Protein AF-A0A8J4YHN2-F1 (afdb_monomer_lite)

pLDDT: mean 81.87, std 12.18, range [54.19, 96.88]

Secondary structure (DSSP, 8-state):
--TTHHHH-GGGS---------HHHHHHHHHHHHHTT-TT--HHHHHHHHHHT-SPPPHHHHHHHHHHHHHHHHHHHSS---------HHHHHHHHHHHHHHHHHHHHHS---

Organism: Chionoecetes opilio (NCBI:txid41210)

Sequence (113 aa):
MNAVWKKLWPECVHNFKGFPEPTPVVREIVNLAHTAGMDEVGEEDIVELLASHDEELSNEDLMAIEQVRALEEETAEEDDPEPQLHLTRKILADVISKFESGIHDIVNNDPKP

Foldseek 3Di:
DCPVVCVVPVPPDDPPPDDPDCVVVLVVVQVVCVVVVNPVDDSVNVVVVVVVPPDDDDPVNVVVVVVVVVVVVVVVVVPDDP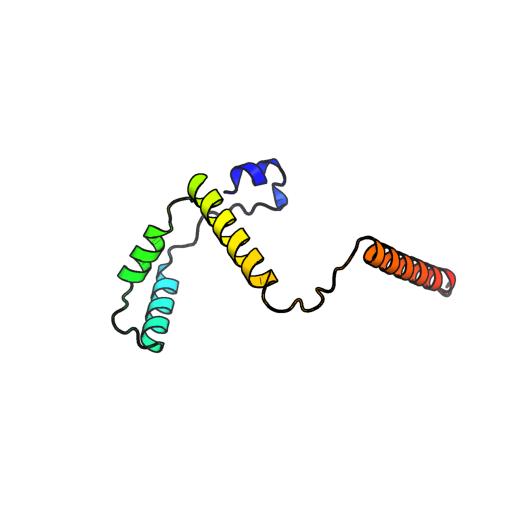PDPDPDPVVVVVVVVVVVVVVVVCVVPPDDD

Radius of gyration: 25.52 Å; chains: 1; bounding box: 48×46×62 Å

Structure (mmCIF, N/CA/C/O backbone):
data_AF-A0A8J4YHN2-F1
#
_entry.id   AF-A0A8J4YHN2-F1
#
loop_
_atom_site.group_PDB
_atom_site.id
_atom_site.type_symbol
_atom_site.label_atom_id
_atom_site.label_alt_id
_atom_site.label_comp_id
_atom_site.label_asym_id
_atom_site.label_entity_id
_atom_site.label_seq_id
_atom_site.pdbx_PDB_ins_code
_atom_site.Cartn_x
_atom_site.Cartn_y
_atom_site.Cartn_z
_atom_site.occupancy
_atom_site.B_iso_or_equiv
_atom_site.auth_seq_id
_atom_site.auth_comp_id
_atom_site.auth_asym_id
_atom_site.auth_atom_id
_atom_site.pdbx_PDB_model_num
ATOM 1 N N . MET A 1 1 ? -10.362 3.509 -10.433 1.00 54.41 1 MET A N 1
ATOM 2 C CA . MET A 1 1 ? -9.144 3.939 -11.198 1.00 54.41 1 MET A CA 1
ATOM 3 C C . MET A 1 1 ? -8.774 3.127 -12.473 1.00 54.41 1 MET A C 1
ATOM 5 O O . MET A 1 1 ? -7.754 3.401 -13.086 1.00 54.41 1 MET A O 1
ATOM 9 N N . ASN A 1 2 ? -9.574 2.176 -12.981 1.00 61.59 2 ASN A N 1
ATOM 10 C CA . ASN A 1 2 ? -9.175 1.388 -14.176 1.00 61.59 2 ASN A CA 1
ATOM 11 C C . ASN A 1 2 ? -9.782 1.858 -15.510 1.00 61.59 2 ASN A C 1
ATOM 13 O O . ASN A 1 2 ? -9.417 1.359 -16.571 1.00 61.59 2 ASN A O 1
ATOM 17 N N . ALA A 1 3 ? -10.709 2.818 -15.494 1.00 63.91 3 ALA A N 1
ATOM 18 C CA . ALA A 1 3 ? -11.504 3.169 -16.674 1.00 63.91 3 ALA A CA 1
ATOM 19 C C . ALA A 1 3 ? -10.683 3.772 -17.830 1.00 63.91 3 ALA A C 1
ATOM 21 O O . ALA A 1 3 ? -10.960 3.483 -18.995 1.00 63.91 3 ALA A O 1
ATOM 22 N N . VAL A 1 4 ? -9.676 4.594 -17.522 1.0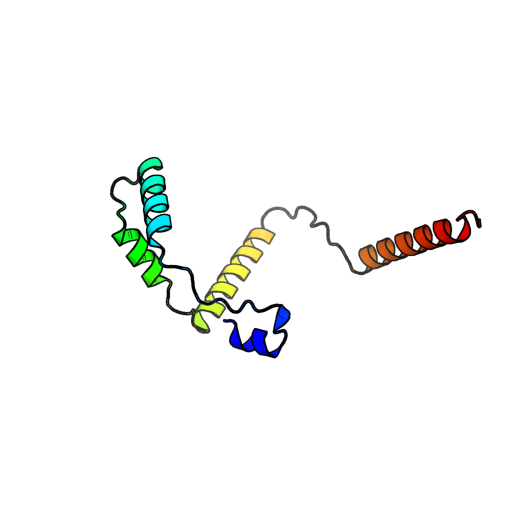0 72.56 4 VAL A N 1
ATOM 23 C CA . VAL A 1 4 ? -8.809 5.226 -18.532 1.00 72.56 4 VAL A CA 1
ATOM 24 C C . VAL A 1 4 ? -7.783 4.224 -19.061 1.00 72.56 4 VAL A C 1
ATOM 26 O O . VAL A 1 4 ? -7.659 4.055 -20.274 1.00 72.56 4 VAL A O 1
ATOM 29 N N . TRP A 1 5 ? -7.131 3.475 -18.169 1.00 76.25 5 TRP A N 1
ATOM 30 C CA . TRP A 1 5 ? -6.188 2.417 -18.536 1.00 76.25 5 TRP A CA 1
ATOM 31 C C . TRP A 1 5 ? -6.833 1.324 -19.388 1.00 76.25 5 TRP A C 1
ATOM 33 O O . TRP A 1 5 ? -6.216 0.840 -20.329 1.00 76.25 5 TRP A O 1
ATOM 43 N N . LYS A 1 6 ? -8.113 1.011 -19.156 1.00 79.19 6 LYS A N 1
ATOM 44 C CA . LYS A 1 6 ? -8.858 0.021 -19.947 1.00 79.19 6 LYS A CA 1
ATOM 45 C C . LYS A 1 6 ? -9.046 0.437 -21.408 1.00 79.19 6 LYS A C 1
ATOM 47 O O . LYS A 1 6 ? -9.270 -0.424 -22.250 1.00 79.19 6 LYS A O 1
ATOM 52 N N . LYS A 1 7 ? -8.978 1.740 -21.713 1.00 79.12 7 LYS A N 1
ATOM 53 C CA . LYS A 1 7 ? -9.033 2.268 -23.087 1.00 79.12 7 LYS A CA 1
ATOM 54 C C . LYS A 1 7 ? -7.656 2.324 -23.747 1.00 79.12 7 LYS A C 1
ATOM 56 O O . LYS A 1 7 ? -7.575 2.161 -24.957 1.00 79.12 7 LYS A O 1
ATOM 61 N N . LEU A 1 8 ? -6.610 2.597 -22.967 1.00 82.25 8 LEU A N 1
ATOM 62 C CA . LEU A 1 8 ? -5.244 2.775 -23.465 1.00 82.25 8 LEU A CA 1
ATOM 63 C C . LEU A 1 8 ? -4.494 1.450 -23.612 1.00 82.25 8 LEU A C 1
ATOM 65 O O . LEU A 1 8 ? -3.806 1.251 -24.607 1.00 82.25 8 LEU A O 1
ATOM 69 N N . TRP A 1 9 ? -4.629 0.557 -22.632 1.00 80.38 9 TRP A N 1
ATOM 70 C CA . TRP A 1 9 ? -3.961 -0.738 -22.618 1.00 80.38 9 TRP A CA 1
ATOM 71 C C . TRP A 1 9 ? -4.804 -1.792 -21.875 1.00 80.38 9 TRP A C 1
ATOM 73 O O . TRP A 1 9 ? -4.553 -2.094 -20.704 1.00 80.38 9 TRP A O 1
ATOM 83 N N . PRO A 1 10 ? -5.822 -2.362 -22.544 1.00 79.00 10 PRO A N 1
ATOM 84 C CA . PRO A 1 10 ? -6.748 -3.319 -21.939 1.00 79.00 10 PRO A CA 1
ATOM 85 C C . PRO A 1 10 ? -6.059 -4.550 -21.335 1.00 79.00 10 PRO A C 1
ATOM 87 O O . PRO A 1 10 ? -6.509 -5.057 -20.312 1.00 79.00 10 PRO A O 1
ATOM 90 N N . GLU A 1 11 ? -4.971 -5.017 -21.949 1.00 81.62 11 GLU A N 1
ATOM 91 C CA . GLU A 1 11 ? -4.220 -6.210 -21.544 1.00 81.62 11 GLU A CA 1
ATOM 92 C C . GLU A 1 11 ? -3.502 -6.038 -20.194 1.00 81.62 11 GLU A C 1
ATOM 94 O O . GLU A 1 11 ? -3.268 -7.023 -19.497 1.00 81.62 11 GLU A O 1
ATOM 99 N N . CYS A 1 12 ? -3.198 -4.797 -19.798 1.00 74.56 12 CYS A N 1
ATOM 100 C CA . CYS A 1 12 ? -2.577 -4.471 -18.510 1.00 74.56 12 CYS A CA 1
ATOM 101 C C . CYS A 1 12 ? -3.603 -4.196 -17.402 1.00 74.56 12 CYS A C 1
ATOM 103 O O . CYS A 1 12 ? -3.237 -4.085 -16.232 1.00 74.56 12 CYS A O 1
ATOM 105 N N . VAL A 1 13 ? -4.891 -4.098 -17.744 1.00 76.75 13 VAL A N 1
ATOM 106 C CA . VAL A 1 13 ? -5.959 -3.848 -16.776 1.00 76.75 13 VAL A CA 1
ATOM 107 C C . VAL A 1 13 ? -6.634 -5.156 -16.407 1.00 76.75 13 VAL A C 1
ATOM 109 O O . VAL A 1 13 ? -7.439 -5.708 -17.157 1.00 76.75 13 VAL A O 1
ATOM 112 N N . HIS A 1 14 ? -6.361 -5.631 -15.194 1.00 73.25 14 HIS A N 1
ATOM 113 C CA . HIS A 1 14 ? -7.138 -6.721 -14.625 1.00 73.25 14 HIS A CA 1
ATOM 114 C C . HIS A 1 14 ? -8.599 -6.288 -14.451 1.00 73.25 14 HIS A C 1
ATOM 116 O O . HIS A 1 14 ? -8.894 -5.241 -13.871 1.00 73.25 14 HIS A O 1
ATOM 122 N N . ASN A 1 15 ? -9.533 -7.124 -14.921 1.00 69.00 15 ASN A N 1
ATOM 123 C CA . ASN A 1 15 ? -10.951 -7.005 -14.572 1.00 69.00 15 ASN A CA 1
ATOM 124 C C . ASN A 1 15 ? -11.137 -7.462 -13.122 1.00 69.00 15 ASN A C 1
ATOM 126 O O . ASN A 1 15 ? -11.693 -8.528 -12.855 1.00 69.00 15 ASN A O 1
ATOM 130 N N . PHE A 1 16 ? -10.617 -6.662 -12.198 1.00 72.50 16 PHE A N 1
ATOM 131 C CA . PHE A 1 16 ? -10.796 -6.851 -10.776 1.00 72.50 16 PHE A CA 1
ATOM 132 C C . PHE A 1 16 ? -12.292 -6.763 -10.460 1.00 72.50 16 PHE A C 1
ATOM 134 O O . PHE A 1 16 ? -12.938 -5.761 -10.766 1.00 72.50 16 PHE A O 1
ATOM 141 N N . LYS A 1 17 ? -12.852 -7.849 -9.923 1.00 69.88 17 LYS A N 1
ATOM 142 C CA . LYS A 1 17 ? -14.279 -7.965 -9.586 1.00 69.88 17 LYS A CA 1
ATOM 143 C C . LYS A 1 17 ? -14.541 -7.770 -8.088 1.00 69.88 17 LYS A C 1
ATOM 145 O O . LYS A 1 17 ? -15.591 -8.182 -7.611 1.00 69.88 17 LYS A O 1
ATOM 150 N N . GLY A 1 18 ? -13.590 -7.171 -7.373 1.00 66.81 18 GLY A N 1
ATOM 151 C CA . GLY A 1 18 ? -13.582 -7.135 -5.915 1.00 66.81 18 GLY A CA 1
ATOM 152 C C . GLY A 1 18 ? -12.830 -8.319 -5.311 1.00 66.81 18 GLY A C 1
ATOM 153 O O . GLY A 1 18 ? -12.435 -9.260 -6.010 1.00 66.81 18 GLY A O 1
ATOM 154 N N . PHE A 1 19 ? -12.626 -8.250 -4.000 1.00 67.94 19 PHE A N 1
ATOM 155 C CA . PHE A 1 19 ? -12.149 -9.374 -3.204 1.00 67.94 19 PHE A CA 1
ATOM 156 C C . PHE A 1 19 ? -13.338 -10.265 -2.804 1.00 67.94 19 PHE A C 1
ATOM 158 O O . PHE A 1 19 ? -14.453 -9.760 -2.657 1.00 67.94 19 PHE A O 1
ATOM 165 N N . PRO A 1 20 ? -13.147 -11.589 -2.660 1.00 67.69 20 PRO A N 1
ATOM 166 C CA . PRO A 1 20 ? -14.162 -12.440 -2.047 1.00 67.69 20 PRO A CA 1
ATOM 167 C C . PRO A 1 20 ? -14.461 -11.972 -0.614 1.00 67.69 20 PRO A C 1
ATOM 169 O O . PRO A 1 20 ? -13.595 -11.380 0.026 1.00 67.69 20 PRO A O 1
ATOM 172 N N . GLU A 1 21 ? -15.673 -12.267 -0.129 1.00 66.38 21 GLU A N 1
ATOM 173 C CA . GLU A 1 21 ? -16.112 -12.024 1.256 1.00 66.38 21 GLU A CA 1
ATOM 174 C C . GLU A 1 21 ? -14.971 -12.323 2.246 1.00 66.38 21 GLU A C 1
ATOM 176 O O . GLU A 1 21 ? -14.494 -13.464 2.297 1.00 66.38 21 GLU A O 1
ATOM 181 N N . PRO A 1 22 ? -14.500 -11.326 3.016 1.00 64.31 22 PRO A N 1
ATOM 182 C CA . PRO A 1 22 ? -13.207 -11.395 3.692 1.00 64.31 22 PRO A CA 1
ATOM 183 C C . PRO A 1 22 ? -13.234 -12.269 4.955 1.00 64.31 22 PRO A C 1
ATOM 185 O O . PRO A 1 22 ? -12.234 -12.365 5.657 1.00 64.31 22 PRO A O 1
ATOM 188 N N . THR A 1 23 ? -14.346 -12.952 5.235 1.00 68.06 23 THR A N 1
ATOM 189 C CA . THR A 1 23 ? -14.604 -13.717 6.466 1.00 68.06 23 THR A CA 1
ATOM 190 C C . THR A 1 23 ? -13.458 -14.619 6.967 1.00 68.06 23 THR A C 1
ATOM 192 O O . THR A 1 23 ? -13.174 -14.561 8.165 1.00 68.06 23 THR A O 1
ATOM 195 N N . PRO A 1 24 ? -12.744 -15.425 6.149 1.00 77.38 24 PRO A N 1
ATOM 196 C CA . PRO A 1 24 ? -11.600 -16.192 6.654 1.00 77.38 24 PRO A CA 1
ATOM 197 C C . PRO A 1 24 ? -10.373 -15.318 6.958 1.00 77.38 24 PRO A C 1
ATOM 199 O O . PRO A 1 24 ? -9.676 -15.568 7.936 1.00 77.38 24 PRO A O 1
ATOM 202 N N . VAL A 1 25 ? -10.139 -14.268 6.169 1.00 84.94 25 VAL A N 1
ATOM 203 C CA . VAL A 1 25 ? -8.986 -13.366 6.316 1.00 84.94 25 VAL A CA 1
ATOM 204 C C . VAL A 1 25 ? -9.160 -12.442 7.523 1.00 84.94 25 VAL A C 1
ATOM 206 O O . VAL A 1 25 ? -8.207 -12.220 8.262 1.00 84.94 25 VAL A O 1
ATOM 209 N N . VAL A 1 26 ? -10.382 -11.965 7.785 1.00 88.88 26 VAL A N 1
ATOM 210 C CA . VAL A 1 26 ? -10.699 -11.136 8.962 1.00 88.88 26 VAL A CA 1
ATOM 211 C C . VAL A 1 26 ? -10.313 -11.861 10.251 1.00 88.88 26 VAL A C 1
ATOM 213 O O . VAL A 1 26 ? -9.659 -11.285 11.116 1.00 88.88 26 VAL A O 1
ATOM 216 N N . ARG A 1 27 ? -10.630 -13.156 10.354 1.00 89.88 27 ARG A N 1
ATOM 217 C CA . ARG A 1 27 ? -10.260 -13.976 11.516 1.00 89.88 27 ARG A CA 1
ATOM 218 C C . ARG A 1 27 ? -8.759 -14.146 11.679 1.00 89.88 27 ARG A C 1
ATOM 220 O O . ARG A 1 27 ? -8.259 -14.118 12.799 1.00 89.88 27 ARG A O 1
ATOM 227 N N . GLU A 1 28 ? -8.038 -14.340 10.581 1.00 92.81 28 GLU A N 1
ATOM 228 C CA . GLU A 1 28 ? -6.578 -14.423 10.620 1.00 92.81 28 GLU A CA 1
ATOM 229 C C . GLU A 1 28 ? -5.954 -13.105 11.089 1.00 92.81 28 GLU A C 1
ATOM 231 O O . GLU A 1 28 ? -5.052 -13.127 11.926 1.00 92.81 28 GLU A O 1
ATOM 236 N N . ILE A 1 29 ? -6.477 -11.967 10.626 1.00 92.00 29 ILE A N 1
ATOM 237 C CA . ILE A 1 29 ? -6.029 -10.635 11.048 1.00 92.00 29 ILE A CA 1
ATOM 238 C C . ILE A 1 29 ? -6.278 -10.421 12.546 1.00 92.00 29 ILE A C 1
ATOM 240 O O . ILE A 1 29 ? -5.364 -9.996 13.249 1.00 92.00 29 ILE A O 1
ATOM 244 N N . VAL A 1 30 ? -7.465 -10.769 13.055 1.00 94.38 30 VAL A N 1
ATOM 245 C CA . VAL A 1 30 ? -7.783 -10.680 14.494 1.00 94.38 30 VAL A CA 1
ATOM 246 C C . VAL A 1 30 ? -6.827 -11.542 15.324 1.00 94.38 30 VAL A C 1
ATOM 248 O O . VAL A 1 30 ? -6.247 -11.065 16.296 1.00 94.38 30 VAL A O 1
ATOM 251 N N . ASN A 1 31 ? -6.572 -12.784 14.903 1.00 94.88 31 ASN A N 1
ATOM 252 C CA . ASN A 1 31 ? -5.629 -13.663 15.600 1.00 94.88 31 ASN A CA 1
ATOM 253 C C . ASN A 1 31 ? -4.198 -13.096 15.610 1.00 94.88 31 ASN A C 1
ATOM 255 O O . ASN A 1 31 ? -3.480 -13.214 16.609 1.00 94.88 31 ASN A O 1
ATOM 259 N N . LEU A 1 32 ? -3.764 -12.485 14.503 1.00 96.50 32 LEU A N 1
ATOM 260 C CA . LEU A 1 32 ? -2.464 -11.819 14.418 1.00 96.50 32 LEU A CA 1
ATOM 261 C C . LEU A 1 32 ? -2.400 -10.593 15.335 1.00 96.50 32 LEU A C 1
ATOM 263 O O . LEU A 1 32 ? -1.397 -10.417 16.025 1.00 96.50 32 LEU A O 1
ATOM 267 N N . ALA A 1 33 ? -3.464 -9.791 15.387 1.00 95.88 33 ALA A N 1
ATOM 268 C CA . ALA A 1 33 ? -3.568 -8.635 16.273 1.00 95.88 33 ALA A CA 1
ATOM 269 C C . ALA A 1 33 ? -3.465 -9.055 17.749 1.00 95.88 33 ALA A C 1
ATOM 271 O O . ALA A 1 33 ? -2.661 -8.494 18.494 1.00 95.88 33 ALA A O 1
ATOM 272 N N . HIS A 1 34 ? -4.173 -10.115 18.151 1.00 96.88 34 HIS A N 1
ATOM 273 C CA . HIS A 1 34 ? -4.062 -10.689 19.501 1.00 96.88 34 HIS A CA 1
ATOM 274 C C . HIS A 1 34 ? -2.645 -11.191 19.784 1.00 96.88 34 HIS A C 1
ATOM 276 O O . HIS A 1 34 ? -2.072 -10.910 20.832 1.00 96.88 34 HIS A O 1
ATOM 282 N N . THR A 1 35 ? -2.014 -11.858 18.814 1.00 96.44 35 THR A N 1
ATOM 283 C CA . THR A 1 35 ? -0.615 -12.305 18.944 1.00 96.44 35 THR A CA 1
ATOM 284 C C . THR A 1 35 ? 0.358 -11.129 19.117 1.00 96.44 35 THR A C 1
ATOM 286 O O . THR A 1 35 ? 1.385 -11.268 19.781 1.00 96.44 35 THR A O 1
ATOM 289 N N . ALA A 1 36 ? 0.031 -9.962 18.558 1.00 96.00 36 ALA A N 1
ATOM 290 C CA . ALA A 1 36 ? 0.782 -8.720 18.721 1.00 96.00 36 ALA A CA 1
ATOM 291 C C . ALA A 1 36 ? 0.448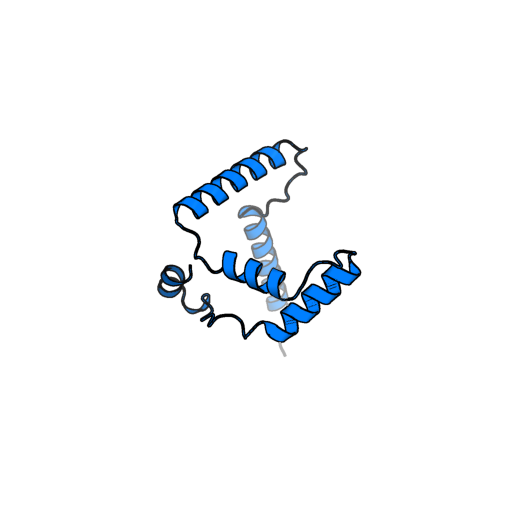 -7.950 20.020 1.00 96.00 36 ALA A C 1
ATOM 293 O O . ALA A 1 36 ? 1.018 -6.884 20.251 1.00 96.00 36 ALA A O 1
ATOM 294 N N . GLY A 1 37 ? -0.435 -8.479 20.877 1.00 95.62 37 GLY A N 1
ATOM 295 C CA . GLY A 1 37 ? -0.850 -7.856 22.139 1.00 95.62 37 GLY A CA 1
ATOM 296 C C . GLY A 1 37 ? -2.011 -6.866 22.010 1.00 95.62 37 GLY A C 1
ATOM 297 O O . GLY A 1 37 ? -2.223 -6.055 22.909 1.00 95.62 37 GLY A O 1
ATOM 298 N N . MET A 1 38 ? -2.751 -6.903 20.900 1.00 95.31 38 MET A N 1
ATOM 299 C CA . MET A 1 38 ? -3.932 -6.069 20.654 1.00 95.31 38 MET A CA 1
ATOM 300 C C . MET A 1 38 ? -5.217 -6.865 20.932 1.00 95.31 38 MET A C 1
ATOM 302 O O . MET A 1 38 ? -6.040 -7.052 20.042 1.00 95.31 38 MET A O 1
ATOM 306 N N . ASP A 1 39 ? -5.376 -7.362 22.162 1.00 94.06 39 ASP A N 1
ATOM 307 C CA . ASP A 1 39 ? -6.445 -8.304 22.557 1.00 94.06 39 ASP A CA 1
ATOM 308 C C . ASP A 1 39 ? -7.878 -7.755 22.401 1.00 94.06 39 ASP A C 1
ATOM 310 O O . ASP A 1 39 ? -8.842 -8.517 22.360 1.00 94.06 39 ASP A O 1
ATOM 314 N N . GLU A 1 40 ? -8.028 -6.432 22.326 1.00 94.44 40 GLU A N 1
ATOM 315 C CA . GLU A 1 40 ? -9.325 -5.757 22.192 1.00 94.44 40 GLU A CA 1
ATOM 316 C C . GLU A 1 40 ? -9.845 -5.729 20.747 1.00 94.44 40 GLU A C 1
ATOM 318 O O . GLU A 1 40 ? -11.026 -5.463 20.546 1.00 94.44 40 GLU A O 1
ATOM 323 N N . VAL A 1 41 ? -8.999 -6.032 19.753 1.00 94.94 41 VAL A N 1
ATOM 324 C CA . VAL A 1 41 ? -9.383 -6.012 18.333 1.00 94.94 41 VAL A CA 1
ATOM 325 C C . VAL A 1 41 ? -10.316 -7.185 18.026 1.00 94.94 41 VAL A C 1
ATOM 327 O O . VAL A 1 41 ? -9.952 -8.349 18.205 1.00 94.94 41 VAL A O 1
ATOM 330 N N . GLY A 1 42 ? -11.517 -6.889 17.543 1.00 94.12 42 GLY A N 1
ATOM 331 C CA . GLY A 1 42 ? -12.521 -7.847 17.093 1.00 94.12 42 GLY A CA 1
ATOM 332 C C . GLY A 1 42 ? -12.693 -7.873 15.574 1.00 94.12 42 GLY A C 1
ATOM 333 O O . GLY A 1 42 ? -12.125 -7.073 14.836 1.00 94.12 42 GLY A O 1
ATOM 334 N N . GLU A 1 43 ? -13.516 -8.810 15.089 1.00 91.62 43 GLU A N 1
ATOM 335 C CA . GLU A 1 43 ? -13.844 -8.902 13.656 1.00 91.62 43 GLU A CA 1
ATOM 336 C C . GLU A 1 43 ? -14.547 -7.626 13.151 1.00 91.62 43 GLU A C 1
ATOM 338 O O . GLU A 1 43 ? -14.286 -7.195 12.031 1.00 91.62 43 GLU A O 1
ATOM 343 N N . GLU A 1 44 ? -15.386 -6.999 13.986 1.00 90.62 44 GLU A N 1
ATOM 344 C CA . GLU A 1 44 ? -16.108 -5.760 13.657 1.00 90.62 44 GLU A CA 1
ATOM 345 C C . GLU A 1 44 ? -15.148 -4.600 13.372 1.00 90.62 44 GLU A C 1
ATOM 347 O O . GLU A 1 44 ? -15.328 -3.901 12.382 1.00 90.62 44 GLU A O 1
ATOM 352 N N . ASP A 1 45 ? -14.080 -4.455 14.164 1.00 92.25 45 ASP A N 1
ATOM 353 C CA . ASP A 1 45 ? -13.094 -3.384 13.979 1.00 92.25 45 ASP A CA 1
ATOM 354 C C . ASP A 1 45 ? -12.393 -3.499 12.617 1.00 92.25 45 ASP A C 1
ATOM 356 O O . ASP A 1 45 ? -12.110 -2.502 11.950 1.00 92.25 45 ASP A O 1
ATOM 360 N N . ILE A 1 46 ? -12.138 -4.731 12.164 1.00 90.19 46 ILE A N 1
ATOM 361 C CA . ILE A 1 46 ? -11.550 -4.990 10.845 1.00 90.19 46 ILE A CA 1
ATOM 362 C C . ILE A 1 46 ? -12.560 -4.696 9.733 1.00 90.19 46 ILE A C 1
ATOM 364 O O . ILE A 1 46 ? -12.190 -4.135 8.702 1.00 90.19 46 ILE A O 1
ATOM 368 N N . VAL A 1 47 ? -13.828 -5.065 9.922 1.00 87.50 47 VAL A N 1
ATOM 369 C CA . VAL A 1 47 ? -14.891 -4.802 8.941 1.00 87.50 47 VAL A CA 1
ATOM 370 C C . VAL A 1 47 ? -15.140 -3.300 8.794 1.00 87.50 47 VAL A C 1
ATOM 372 O O . VAL A 1 47 ? -15.211 -2.815 7.665 1.00 87.50 47 VAL A O 1
ATOM 375 N N . GLU A 1 48 ? -15.203 -2.556 9.898 1.00 87.69 48 GLU A N 1
ATOM 376 C CA . GLU A 1 48 ? -15.346 -1.097 9.894 1.00 87.69 48 GLU A CA 1
ATOM 377 C C . GLU A 1 48 ? -14.153 -0.422 9.201 1.00 87.69 48 GLU A C 1
ATOM 379 O O . GLU A 1 48 ? -14.333 0.441 8.335 1.00 87.69 48 GLU A O 1
ATOM 384 N N . LEU A 1 49 ? -12.930 -0.872 9.502 1.00 88.50 49 LEU A N 1
ATOM 385 C CA . LEU A 1 49 ? -11.720 -0.372 8.853 1.00 88.50 49 LEU A CA 1
ATOM 386 C C . LEU A 1 49 ? -11.750 -0.598 7.335 1.00 88.50 49 LEU A C 1
ATOM 388 O O . LEU A 1 49 ? -11.460 0.327 6.574 1.00 88.50 49 LEU A O 1
ATOM 392 N N . LEU A 1 50 ? -12.121 -1.799 6.886 1.00 84.50 50 LEU A N 1
ATOM 393 C CA . LEU A 1 50 ? -12.235 -2.111 5.460 1.00 84.50 50 LEU A CA 1
ATOM 394 C C . LEU A 1 50 ? -13.318 -1.263 4.785 1.00 84.50 50 LEU A C 1
ATOM 396 O O . LEU A 1 50 ? -13.087 -0.744 3.696 1.00 84.50 50 LEU A O 1
ATOM 400 N N . ALA A 1 51 ? -14.462 -1.075 5.445 1.00 82.81 51 ALA A N 1
ATOM 401 C CA . ALA A 1 51 ? -15.556 -0.262 4.926 1.00 82.81 51 ALA A CA 1
ATOM 402 C C . ALA A 1 51 ? -15.164 1.217 4.772 1.00 82.81 51 ALA A C 1
ATOM 404 O O . ALA A 1 51 ? -15.526 1.840 3.776 1.00 82.81 51 ALA A O 1
ATOM 405 N N . SER A 1 52 ? -14.378 1.773 5.701 1.00 77.81 52 SER A N 1
ATOM 406 C CA . SER A 1 52 ? -13.890 3.160 5.597 1.00 77.81 52 SER A CA 1
ATOM 407 C C . SER A 1 52 ? -12.979 3.412 4.384 1.00 77.81 52 SER A C 1
ATOM 409 O O . SER A 1 52 ? -12.843 4.550 3.947 1.00 77.81 52 SER A O 1
ATOM 411 N N . HIS A 1 53 ? -12.381 2.357 3.821 1.00 73.81 53 HIS A N 1
ATOM 412 C CA . HIS A 1 53 ? -11.480 2.426 2.666 1.00 73.81 53 HIS A CA 1
ATOM 413 C C . HIS A 1 53 ? -12.143 1.971 1.354 1.00 73.81 53 HIS A C 1
ATOM 415 O O . HIS A 1 53 ? -11.458 1.844 0.339 1.00 73.81 53 HIS A O 1
ATOM 421 N N . ASP A 1 54 ? -13.455 1.711 1.360 1.00 73.44 54 ASP A N 1
ATOM 422 C CA . ASP A 1 54 ? -14.205 1.307 0.161 1.00 73.44 54 ASP A CA 1
ATOM 423 C C . ASP A 1 54 ? -14.588 2.516 -0.721 1.00 73.44 54 ASP A C 1
ATOM 425 O O . ASP A 1 54 ? -15.000 2.362 -1.873 1.00 73.44 54 ASP A O 1
ATOM 429 N N . GLU A 1 55 ? -14.422 3.743 -0.209 1.00 74.12 55 GLU A N 1
ATOM 430 C CA . GLU A 1 55 ? -14.600 4.964 -0.994 1.00 74.12 55 GLU A CA 1
ATOM 431 C C . GLU A 1 55 ? -13.460 5.141 -2.012 1.00 74.12 55 GLU A C 1
ATOM 433 O O . GLU A 1 55 ? -12.272 5.082 -1.688 1.00 74.12 55 GLU A O 1
ATOM 438 N N . GLU A 1 56 ? -13.817 5.378 -3.280 1.00 73.44 56 GLU A N 1
ATOM 439 C CA . GLU A 1 56 ? -12.825 5.732 -4.295 1.00 73.44 56 GLU A CA 1
ATOM 440 C C . GLU A 1 56 ? -12.211 7.099 -3.964 1.00 73.44 56 GLU A C 1
ATOM 442 O O . GLU A 1 56 ? -12.931 8.083 -3.802 1.00 73.44 56 GLU A O 1
ATOM 447 N N . LEU A 1 57 ? -10.876 7.168 -3.941 1.00 80.31 57 LEU A N 1
ATOM 448 C CA . LEU A 1 57 ? -10.143 8.428 -3.793 1.00 80.31 57 LEU A CA 1
ATOM 449 C C . LEU A 1 57 ? -10.624 9.465 -4.816 1.00 80.31 57 LEU A C 1
ATOM 451 O O . LEU A 1 57 ? -10.698 9.180 -6.021 1.00 80.31 57 LEU A O 1
ATOM 455 N N . SER A 1 58 ? -10.898 10.680 -4.342 1.00 84.75 58 SER A N 1
ATOM 456 C CA . SER A 1 58 ? -11.226 11.811 -5.207 1.00 84.75 58 SER A CA 1
ATOM 457 C C . SER A 1 58 ? -9.988 12.325 -5.951 1.00 84.75 58 SER A C 1
ATOM 459 O O . SER A 1 58 ? -8.843 11.993 -5.634 1.00 84.75 58 SER A O 1
ATOM 461 N N . ASN A 1 59 ? -10.200 13.173 -6.960 1.00 84.50 59 ASN A N 1
ATOM 462 C CA . ASN A 1 59 ? -9.084 13.826 -7.648 1.00 84.50 59 ASN A CA 1
ATOM 463 C C . ASN A 1 59 ? -8.307 14.751 -6.700 1.00 84.50 59 ASN A C 1
ATOM 465 O O . ASN A 1 59 ? -7.089 14.860 -6.834 1.00 84.50 59 ASN A O 1
ATOM 469 N N . GLU A 1 60 ? -8.988 15.408 -5.757 1.00 88.31 60 GLU A N 1
ATOM 470 C CA . GLU A 1 60 ? -8.338 16.207 -4.721 1.00 88.31 60 GLU A CA 1
ATOM 471 C C . GLU A 1 60 ? -7.451 15.347 -3.811 1.00 88.31 60 GLU A C 1
ATOM 473 O O . GLU A 1 60 ? -6.304 15.727 -3.564 1.00 88.31 60 GLU A O 1
ATOM 478 N N . ASP A 1 61 ? -7.923 14.167 -3.396 1.00 85.75 61 ASP A N 1
ATOM 479 C CA . ASP A 1 61 ? -7.136 13.245 -2.565 1.00 85.75 61 ASP A CA 1
ATOM 480 C C . ASP A 1 61 ? -5.881 12.770 -3.303 1.00 85.75 61 ASP A C 1
ATOM 482 O O . ASP A 1 61 ? -4.790 12.743 -2.735 1.00 85.75 61 ASP A O 1
ATOM 486 N N . LEU A 1 62 ? -5.997 12.467 -4.600 1.00 85.69 62 LEU A N 1
ATOM 487 C CA . LEU A 1 62 ? -4.846 12.083 -5.424 1.00 85.69 62 LEU A CA 1
ATOM 488 C C . LEU A 1 62 ? -3.807 13.205 -5.535 1.00 85.69 62 LEU A C 1
ATOM 490 O O . LEU A 1 62 ? -2.609 12.937 -5.456 1.00 85.69 62 LEU A O 1
ATOM 494 N N . MET A 1 63 ? -4.244 14.459 -5.689 1.00 90.25 63 MET A N 1
ATOM 495 C CA . MET A 1 63 ? -3.326 15.604 -5.710 1.00 90.25 63 MET A CA 1
ATOM 496 C C . MET A 1 63 ? -2.639 15.823 -4.358 1.00 90.25 63 MET A C 1
ATOM 498 O O . MET A 1 63 ? -1.472 16.215 -4.328 1.00 90.25 63 MET A O 1
ATOM 502 N N . ALA A 1 64 ? -3.342 15.576 -3.252 1.00 90.00 64 ALA A N 1
ATOM 503 C CA . ALA A 1 64 ? -2.768 15.672 -1.915 1.00 90.00 64 ALA A CA 1
ATOM 504 C C . ALA A 1 64 ? -1.703 14.588 -1.679 1.00 90.00 64 ALA A C 1
ATOM 506 O O . ALA A 1 64 ? -0.623 14.898 -1.178 1.00 90.00 64 ALA A O 1
ATOM 507 N N . ILE A 1 65 ? -1.965 13.347 -2.102 1.00 85.81 65 ILE A N 1
ATOM 508 C CA . ILE A 1 65 ? -0.997 12.240 -2.020 1.00 85.81 65 ILE A CA 1
ATOM 509 C C . ILE A 1 65 ? 0.268 12.555 -2.829 1.00 85.81 65 ILE A C 1
ATOM 511 O O . ILE A 1 65 ? 1.375 12.320 -2.348 1.00 85.81 65 ILE A O 1
ATOM 515 N N . GLU A 1 66 ? 0.119 13.113 -4.032 1.00 87.25 66 GLU A N 1
ATOM 516 C CA . GLU A 1 66 ? 1.263 13.502 -4.865 1.00 87.25 66 GLU A CA 1
ATOM 517 C C . GLU A 1 66 ? 2.102 14.611 -4.211 1.00 87.25 66 GLU A C 1
ATOM 519 O O . GLU A 1 66 ? 3.327 14.548 -4.227 1.00 87.25 66 GLU A O 1
ATOM 524 N N . GLN A 1 67 ? 1.460 15.598 -3.576 1.00 87.25 67 GLN A N 1
ATOM 525 C CA . GLN A 1 67 ? 2.175 16.639 -2.829 1.00 87.25 67 GLN A CA 1
ATOM 526 C C . GLN A 1 67 ? 2.960 16.079 -1.644 1.00 87.25 67 GLN A C 1
ATOM 528 O O . GLN A 1 67 ? 4.094 16.497 -1.428 1.00 87.25 67 GLN A O 1
ATOM 533 N N . VAL A 1 68 ? 2.378 15.144 -0.887 1.00 86.56 68 VAL A N 1
ATOM 534 C CA . VAL A 1 68 ? 3.074 14.498 0.236 1.00 86.56 68 VAL A CA 1
ATOM 535 C C . VAL A 1 68 ? 4.284 13.717 -0.267 1.00 86.56 68 VAL A C 1
ATOM 537 O O . VAL A 1 68 ? 5.369 13.883 0.278 1.00 86.56 68 VAL A O 1
ATOM 540 N N . ARG A 1 69 ? 4.129 12.944 -1.349 1.00 83.69 69 ARG A N 1
ATOM 541 C CA . ARG A 1 69 ? 5.241 12.207 -1.966 1.00 83.69 69 ARG A CA 1
ATOM 542 C C . ARG A 1 69 ? 6.365 13.119 -2.430 1.00 83.69 69 ARG A C 1
ATOM 544 O O . ARG A 1 69 ? 7.516 12.828 -2.143 1.00 83.69 69 ARG A O 1
ATOM 551 N N . ALA A 1 70 ? 6.034 14.217 -3.106 1.00 83.56 70 ALA A N 1
ATOM 552 C CA . ALA A 1 70 ? 7.033 15.181 -3.554 1.00 83.56 70 ALA A CA 1
ATOM 553 C C . ALA A 1 70 ? 7.817 15.777 -2.372 1.00 83.56 70 ALA A C 1
ATOM 555 O O . ALA A 1 70 ? 9.027 15.958 -2.468 1.00 83.56 70 ALA A O 1
ATOM 556 N N . LEU A 1 71 ? 7.141 16.030 -1.245 1.00 82.75 71 LEU A N 1
ATOM 557 C CA . LEU A 1 71 ? 7.783 16.507 -0.019 1.00 82.75 71 LEU A CA 1
ATOM 558 C C . LEU A 1 71 ? 8.696 15.441 0.608 1.00 82.75 71 LEU A C 1
ATOM 560 O O . LEU A 1 71 ? 9.800 15.755 1.039 1.00 82.75 71 LEU A O 1
ATOM 564 N N . GLU A 1 72 ? 8.239 14.188 0.668 1.00 76.19 72 GLU A N 1
ATOM 565 C CA . GLU A 1 72 ? 9.028 13.061 1.180 1.00 76.19 72 GLU A CA 1
ATOM 566 C C . GLU A 1 72 ? 10.282 12.823 0.327 1.00 76.19 72 GLU A C 1
ATOM 568 O O . GLU A 1 72 ? 11.360 12.593 0.872 1.00 76.19 72 GLU A O 1
ATOM 573 N N . GLU A 1 73 ? 10.158 12.937 -0.996 1.00 70.88 73 GLU A N 1
ATOM 574 C CA . GLU A 1 73 ? 11.259 12.798 -1.951 1.00 70.88 73 GLU A CA 1
ATOM 575 C C . GLU A 1 73 ? 12.272 13.947 -1.802 1.00 70.88 73 GLU A C 1
ATOM 577 O O . GLU A 1 73 ? 13.465 13.676 -1.688 1.00 70.88 73 GLU A O 1
ATOM 582 N N . GLU A 1 74 ? 11.819 15.201 -1.648 1.00 68.19 74 GLU A N 1
ATOM 583 C CA . GLU A 1 74 ? 12.697 16.336 -1.299 1.00 68.19 74 GLU A CA 1
ATOM 584 C C . GLU A 1 74 ? 13.437 16.106 0.030 1.00 68.19 74 GLU A C 1
ATOM 586 O O . GLU A 1 74 ? 14.633 16.369 0.124 1.00 68.19 74 GLU A O 1
ATOM 591 N N . THR A 1 75 ? 12.764 15.578 1.059 1.00 63.78 75 THR A N 1
ATOM 592 C CA . THR A 1 75 ? 13.423 15.297 2.350 1.00 63.78 75 THR A CA 1
ATOM 593 C C . THR A 1 75 ? 14.376 14.103 2.301 1.00 63.78 75 THR A C 1
ATOM 595 O O . THR A 1 75 ? 15.340 14.062 3.062 1.00 63.78 75 THR A O 1
ATOM 598 N N . ALA A 1 76 ? 14.137 13.138 1.409 1.00 60.47 76 ALA A N 1
ATOM 599 C CA . ALA A 1 76 ? 15.031 12.007 1.179 1.00 60.47 76 ALA A CA 1
ATOM 600 C C . ALA A 1 76 ? 16.268 12.402 0.353 1.00 60.47 76 ALA A C 1
ATOM 602 O O . ALA A 1 76 ? 17.305 11.758 0.477 1.00 60.47 76 ALA A O 1
ATOM 603 N N . GLU A 1 77 ? 16.183 13.462 -0.457 1.00 56.25 77 GLU A N 1
ATOM 604 C CA . GLU A 1 77 ? 17.329 14.055 -1.161 1.00 56.25 77 GLU A CA 1
ATOM 605 C C . GLU A 1 77 ? 18.275 14.846 -0.232 1.00 56.25 77 GLU A C 1
ATOM 607 O O . GLU A 1 77 ? 19.427 15.092 -0.601 1.00 56.25 77 GLU A O 1
ATOM 612 N N . GLU A 1 78 ? 17.822 15.238 0.967 1.00 57.38 78 GLU A N 1
ATOM 613 C CA . GLU A 1 78 ? 18.648 15.925 1.975 1.00 57.38 78 GLU A CA 1
ATOM 614 C C . GLU A 1 78 ? 19.505 14.973 2.834 1.00 57.38 78 GLU A C 1
ATOM 616 O O . GLU A 1 78 ? 20.492 15.422 3.428 1.00 57.38 78 GLU A O 1
ATOM 621 N N . ASP A 1 79 ? 19.178 13.676 2.885 1.00 54.88 79 ASP A N 1
ATOM 622 C CA . ASP A 1 79 ? 20.017 12.645 3.511 1.00 54.88 79 ASP A CA 1
ATOM 623 C C . ASP A 1 79 ? 21.039 12.149 2.464 1.00 54.88 79 ASP A C 1
ATOM 625 O O . ASP A 1 79 ? 20.669 11.802 1.347 1.00 54.88 79 ASP A O 1
ATOM 629 N N . ASP A 1 80 ? 22.333 12.214 2.805 1.00 56.09 80 ASP A N 1
ATOM 630 C CA . ASP A 1 80 ? 23.529 12.006 1.957 1.00 56.09 80 ASP A CA 1
ATOM 631 C C . ASP A 1 80 ? 23.288 11.217 0.644 1.00 56.09 80 ASP A C 1
ATOM 633 O O . ASP A 1 80 ? 22.889 10.050 0.701 1.00 56.09 80 ASP A O 1
ATOM 637 N N . PRO A 1 81 ? 23.555 11.788 -0.554 1.00 54.19 81 PRO A N 1
ATOM 638 C CA . PRO A 1 81 ? 23.270 11.110 -1.809 1.00 54.19 81 PRO A CA 1
ATOM 639 C C . PRO A 1 81 ? 24.228 9.932 -1.992 1.00 54.19 81 PRO A C 1
ATOM 641 O O . PRO A 1 81 ? 25.309 10.064 -2.578 1.00 54.19 81 PRO A O 1
ATOM 644 N N . GLU A 1 82 ? 23.815 8.739 -1.559 1.00 62.91 82 GLU A N 1
ATOM 645 C CA . GLU A 1 82 ? 24.370 7.516 -2.119 1.00 62.91 82 GLU A CA 1
ATOM 646 C C . GLU A 1 82 ? 24.262 7.640 -3.646 1.00 62.91 82 GLU A C 1
ATOM 648 O O . GLU A 1 82 ? 23.190 7.976 -4.162 1.00 62.91 82 GLU A O 1
ATOM 653 N N . PRO A 1 83 ? 25.361 7.440 -4.398 1.00 60.19 83 PRO A N 1
ATOM 654 C CA . PRO A 1 83 ? 25.344 7.623 -5.836 1.00 60.19 83 PRO A CA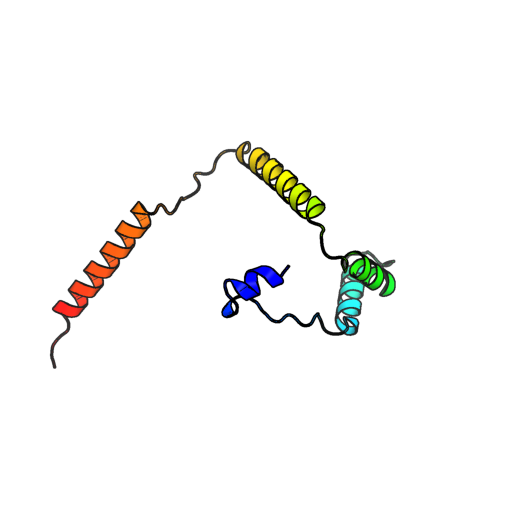 1
ATOM 655 C C . PRO A 1 83 ? 24.343 6.642 -6.435 1.00 60.19 83 PRO A C 1
ATOM 657 O O . PRO A 1 83 ? 24.632 5.455 -6.604 1.00 60.19 83 PRO A O 1
ATOM 660 N N . GLN A 1 84 ? 23.156 7.153 -6.756 1.00 63.34 84 GLN A N 1
ATOM 661 C CA . GLN A 1 84 ? 22.118 6.386 -7.406 1.00 63.34 84 GLN A CA 1
ATOM 662 C C . GLN A 1 84 ? 22.709 5.857 -8.714 1.00 63.34 84 GLN A C 1
ATOM 664 O O . GLN A 1 84 ? 23.084 6.617 -9.612 1.00 63.34 84 GLN A O 1
ATOM 669 N N . LEU A 1 85 ? 22.855 4.536 -8.814 1.00 67.94 85 LEU A N 1
ATOM 670 C CA . LEU A 1 85 ? 23.375 3.883 -10.009 1.00 67.94 85 LEU A CA 1
ATOM 671 C C . LEU A 1 85 ? 22.346 4.036 -11.132 1.00 67.94 85 LEU A C 1
ATOM 673 O O . LEU A 1 85 ? 21.459 3.206 -11.318 1.00 67.94 85 LEU A O 1
ATOM 677 N N . HIS A 1 86 ? 22.442 5.133 -11.878 1.00 74.25 86 HIS A N 1
ATO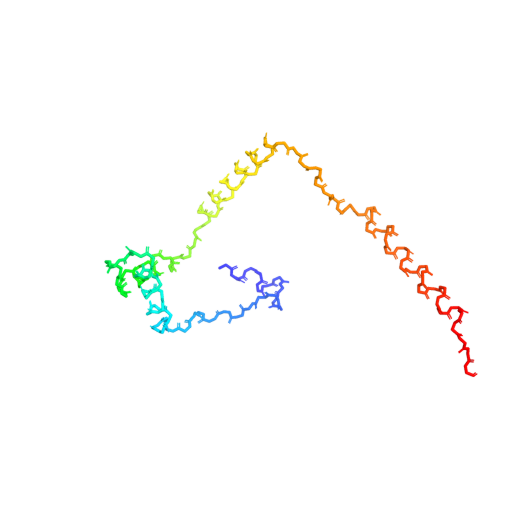M 678 C CA . HIS A 1 86 ? 21.508 5.440 -12.953 1.00 74.25 86 HIS A CA 1
ATOM 679 C C . HIS A 1 86 ? 21.855 4.625 -14.193 1.00 74.25 86 HIS A C 1
ATOM 681 O O . HIS A 1 86 ? 22.873 4.850 -14.858 1.00 74.25 86 HIS A O 1
ATOM 687 N N . LEU A 1 87 ? 20.966 3.701 -14.555 1.00 80.06 87 LEU A N 1
ATOM 688 C CA . LEU A 1 87 ? 20.995 3.056 -15.861 1.00 80.06 87 LEU A CA 1
ATOM 689 C C . LEU A 1 87 ? 20.603 4.084 -16.930 1.00 80.06 87 LEU A C 1
ATOM 691 O O . LEU A 1 87 ? 19.439 4.236 -17.293 1.00 80.06 87 LEU A O 1
ATOM 695 N N . THR A 1 88 ? 21.585 4.820 -17.442 1.00 89.75 88 THR A N 1
ATOM 696 C CA . THR A 1 88 ? 21.334 5.779 -18.522 1.00 89.75 88 THR A CA 1
ATOM 697 C C . THR A 1 88 ? 21.082 5.058 -19.844 1.00 89.75 88 THR A C 1
ATOM 699 O O . THR A 1 88 ? 21.611 3.973 -20.100 1.00 89.75 88 THR A O 1
ATOM 702 N N . ARG A 1 89 ? 20.348 5.710 -20.757 1.00 92.06 89 ARG A N 1
ATOM 703 C CA . ARG A 1 89 ? 20.160 5.229 -22.138 1.00 92.06 89 ARG A CA 1
ATOM 704 C C . ARG A 1 89 ? 21.485 4.875 -22.817 1.00 92.06 89 ARG A C 1
ATOM 706 O O . ARG A 1 89 ? 21.538 3.921 -23.584 1.00 92.06 89 ARG A O 1
ATOM 713 N N . LYS A 1 90 ? 22.543 5.643 -22.539 1.00 90.12 90 LYS A N 1
ATOM 714 C CA . LYS A 1 90 ? 23.884 5.396 -23.072 1.00 90.12 90 LYS A CA 1
ATOM 715 C C . LYS A 1 90 ? 24.451 4.072 -22.553 1.00 90.12 90 LYS A C 1
ATOM 717 O O . LYS A 1 90 ? 24.870 3.252 -23.358 1.00 90.12 90 LYS A O 1
ATOM 722 N N . ILE A 1 91 ? 24.393 3.842 -21.238 1.00 91.75 91 ILE A N 1
ATOM 723 C CA . ILE A 1 91 ? 24.853 2.587 -20.622 1.00 91.75 91 ILE A CA 1
ATOM 724 C C . ILE A 1 91 ? 24.056 1.401 -21.174 1.00 91.75 91 ILE A C 1
ATOM 726 O O . ILE A 1 91 ? 24.640 0.383 -21.533 1.00 91.75 91 ILE A O 1
ATOM 730 N N . LEU A 1 92 ? 22.735 1.543 -21.305 1.00 94.88 92 LEU A N 1
ATOM 731 C CA . LEU A 1 92 ? 21.883 0.498 -21.866 1.00 94.88 92 LEU A CA 1
ATOM 732 C C . LEU A 1 92 ? 22.230 0.190 -23.333 1.00 94.88 92 LEU A C 1
ATOM 734 O O . LEU A 1 92 ? 22.351 -0.977 -23.697 1.00 94.88 92 LEU A O 1
ATOM 738 N N . ALA A 1 93 ? 22.430 1.217 -24.165 1.00 95.88 93 ALA A N 1
ATOM 739 C CA . ALA A 1 93 ? 22.826 1.044 -25.562 1.00 95.88 93 ALA A CA 1
ATOM 740 C C . ALA A 1 93 ? 24.193 0.352 -25.691 1.00 95.88 93 ALA A C 1
ATOM 742 O O . ALA A 1 93 ? 24.349 -0.553 -26.513 1.00 95.88 93 ALA A O 1
ATOM 743 N N . ASP A 1 94 ? 25.156 0.722 -24.843 1.00 95.88 94 ASP A N 1
ATOM 744 C CA . ASP A 1 94 ? 26.478 0.091 -24.805 1.00 95.88 94 ASP A CA 1
ATOM 745 C C . ASP A 1 94 ? 26.385 -1.392 -24.405 1.00 95.88 94 ASP A C 1
ATOM 747 O O . ASP A 1 94 ? 27.072 -2.238 -24.980 1.00 95.88 94 ASP A O 1
ATOM 751 N N . VAL A 1 95 ? 25.531 -1.731 -23.433 1.00 96.00 95 VAL A N 1
ATOM 752 C CA . VAL A 1 95 ? 25.303 -3.119 -22.997 1.00 96.00 95 VAL A CA 1
ATOM 753 C C . VAL A 1 95 ? 24.646 -3.946 -24.102 1.00 96.00 95 VAL A C 1
ATOM 755 O O . VAL A 1 95 ? 25.127 -5.037 -24.408 1.00 96.00 95 VAL A O 1
ATOM 758 N N . ILE A 1 96 ? 23.594 -3.426 -24.740 1.00 96.50 96 ILE A N 1
ATOM 759 C CA . ILE A 1 96 ? 22.906 -4.115 -25.843 1.00 96.50 96 ILE A CA 1
ATOM 760 C C . ILE A 1 96 ? 23.868 -4.358 -27.011 1.00 96.50 96 ILE A C 1
ATOM 762 O O . ILE A 1 96 ? 23.947 -5.477 -27.510 1.00 96.50 96 ILE A O 1
ATOM 766 N N . SER A 1 97 ? 24.685 -3.365 -27.369 1.00 95.75 97 SER A N 1
ATOM 767 C CA . SER A 1 97 ? 25.675 -3.501 -28.448 1.00 95.75 97 SER A CA 1
ATOM 768 C C . SER A 1 97 ? 26.690 -4.621 -28.171 1.00 95.75 97 SER A C 1
ATOM 770 O O . SER A 1 97 ? 27.089 -5.352 -29.078 1.00 95.75 97 SER A O 1
ATOM 772 N N . LYS A 1 98 ? 27.100 -4.803 -26.907 1.00 96.62 98 LYS A N 1
ATOM 773 C CA . LYS A 1 98 ? 27.994 -5.905 -26.509 1.00 96.62 98 LYS A CA 1
ATOM 774 C C . LYS A 1 98 ? 27.323 -7.270 -26.644 1.00 96.62 98 LYS A C 1
ATOM 776 O O . LYS A 1 98 ? 27.975 -8.213 -27.087 1.00 96.62 98 LYS A O 1
ATOM 781 N N . PHE A 1 99 ? 26.042 -7.380 -26.287 1.00 96.62 99 PHE A N 1
ATOM 782 C CA . PHE A 1 99 ? 25.285 -8.616 -26.490 1.00 96.62 99 PHE A CA 1
ATOM 783 C C . PHE A 1 99 ? 25.152 -8.959 -27.973 1.00 96.62 99 PHE A C 1
ATOM 785 O O . PHE A 1 99 ? 25.405 -10.100 -28.350 1.00 96.62 99 PHE A O 1
ATOM 792 N N . GLU A 1 100 ? 24.819 -7.981 -28.816 1.00 96.00 100 GLU A N 1
ATOM 793 C CA . GLU A 1 100 ? 24.721 -8.177 -30.266 1.00 96.00 100 GLU A CA 1
ATOM 794 C C . GLU A 1 100 ? 26.051 -8.646 -30.869 1.00 96.00 100 GLU A C 1
ATOM 796 O O . GLU A 1 100 ? 26.070 -9.608 -31.638 1.00 96.00 100 GLU A O 1
ATOM 801 N N . SER A 1 101 ? 27.170 -8.035 -30.462 1.00 95.19 101 SER A N 1
ATOM 802 C CA . SER A 1 101 ? 28.509 -8.476 -30.871 1.00 95.19 101 SER A CA 1
ATOM 803 C C . SER A 1 101 ? 28.794 -9.916 -30.438 1.00 95.19 101 SER A C 1
ATOM 805 O O . SER A 1 101 ? 29.257 -10.715 -31.245 1.00 95.19 101 SER A O 1
ATOM 807 N N . GLY A 1 102 ? 28.486 -10.273 -29.188 1.00 93.88 102 GLY A N 1
ATOM 808 C CA . GLY A 1 102 ? 28.702 -11.633 -28.688 1.00 93.88 102 GLY A CA 1
ATOM 809 C C . GLY A 1 102 ? 27.854 -12.674 -29.421 1.00 93.88 102 GLY A C 1
ATOM 810 O O . GLY A 1 102 ? 28.345 -13.748 -29.759 1.00 93.88 102 GLY A O 1
ATOM 811 N N . ILE A 1 103 ? 26.596 -12.347 -29.727 1.00 94.44 103 ILE A N 1
ATOM 812 C CA . ILE A 1 103 ? 25.726 -13.207 -30.540 1.00 94.44 103 ILE A CA 1
ATOM 813 C C . ILE A 1 103 ? 26.304 -13.368 -31.949 1.00 94.44 103 ILE A C 1
ATOM 815 O O . ILE A 1 103 ? 26.332 -14.482 -32.471 1.00 94.44 103 ILE A O 1
ATOM 819 N N . HIS A 1 104 ? 26.790 -12.286 -32.558 1.00 93.38 104 HIS A N 1
ATOM 820 C CA . HIS A 1 104 ? 27.412 -12.333 -33.878 1.00 93.38 104 HIS A CA 1
ATOM 821 C C . HIS A 1 104 ? 28.639 -13.254 -33.905 1.00 93.38 104 HIS A C 1
ATOM 823 O O . HIS A 1 104 ? 28.771 -14.079 -34.812 1.00 93.38 104 HIS A O 1
ATOM 829 N N . ASP A 1 105 ? 29.496 -13.169 -32.886 1.00 92.88 105 ASP A N 1
ATOM 830 C CA . ASP A 1 105 ? 30.679 -14.021 -32.762 1.00 92.88 105 ASP A CA 1
ATOM 831 C C . ASP A 1 105 ? 30.303 -15.497 -32.614 1.00 92.88 105 ASP A C 1
ATOM 833 O O . ASP A 1 105 ? 30.904 -16.354 -33.266 1.00 92.88 105 ASP A O 1
ATOM 837 N N . ILE A 1 106 ? 29.282 -15.799 -31.807 1.00 90.75 106 ILE A N 1
ATOM 838 C CA . ILE A 1 106 ? 28.781 -17.168 -31.631 1.00 90.75 106 ILE A CA 1
ATOM 839 C C . ILE A 1 106 ? 28.246 -17.714 -32.957 1.00 90.75 106 ILE A C 1
ATOM 841 O O . ILE A 1 106 ? 28.625 -18.810 -33.355 1.00 90.75 106 ILE A O 1
ATOM 845 N N . VAL A 1 107 ? 27.423 -16.945 -33.676 1.00 90.44 107 VAL A N 1
ATOM 846 C CA . VAL A 1 107 ? 26.837 -17.370 -34.960 1.00 90.44 107 VAL A CA 1
ATOM 847 C C . VAL A 1 107 ? 27.908 -17.610 -36.026 1.00 90.44 107 VAL A C 1
ATOM 849 O O . VAL A 1 107 ? 27.819 -18.569 -36.789 1.00 90.44 107 VAL A O 1
ATOM 852 N N . ASN A 1 108 ? 28.937 -16.766 -36.088 1.00 89.06 108 ASN A N 1
ATOM 853 C CA . ASN A 1 108 ? 29.998 -16.906 -37.087 1.00 89.06 108 ASN A CA 1
ATOM 854 C C . ASN A 1 108 ? 30.936 -18.089 -36.823 1.00 89.06 108 ASN A C 1
ATOM 856 O O . ASN A 1 108 ? 31.560 -18.586 -37.761 1.00 89.06 108 ASN A O 1
ATOM 860 N N . ASN A 1 109 ? 31.060 -18.510 -35.564 1.00 85.69 109 ASN A N 1
ATOM 861 C CA . ASN A 1 109 ? 31.918 -19.619 -35.155 1.00 85.69 109 ASN A CA 1
ATOM 862 C C . ASN A 1 109 ? 31.132 -20.903 -34.854 1.00 85.69 109 ASN A C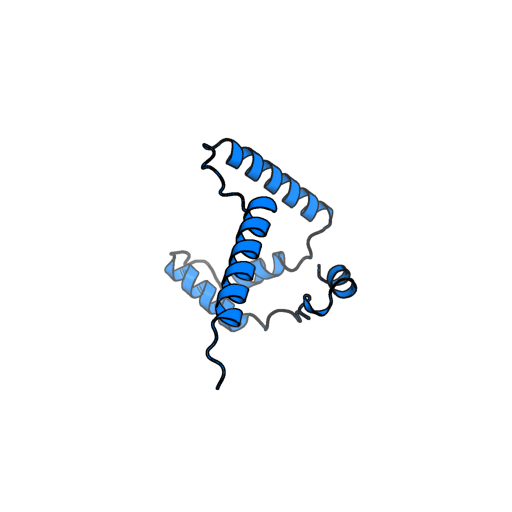 1
ATOM 864 O O . ASN A 1 109 ? 31.739 -21.889 -34.434 1.00 85.69 109 ASN A O 1
ATOM 868 N N . ASP A 1 110 ? 29.814 -20.907 -35.075 1.00 85.62 110 ASP A N 1
ATOM 869 C CA . ASP A 1 110 ? 28.983 -22.098 -34.938 1.00 85.62 110 ASP A CA 1
ATOM 870 C C . ASP A 1 110 ? 29.454 -23.164 -35.949 1.00 85.62 110 ASP A C 1
ATOM 872 O O . ASP A 1 110 ? 29.452 -22.907 -37.164 1.00 85.62 110 ASP A O 1
ATOM 876 N N . PRO A 1 111 ? 29.929 -24.340 -35.494 1.00 78.31 111 PRO A N 1
ATOM 877 C CA . PRO A 1 111 ? 30.386 -25.386 -36.392 1.00 78.31 111 PRO A CA 1
ATOM 878 C C . PRO A 1 111 ? 29.224 -25.839 -37.276 1.00 78.31 111 PRO A C 1
ATOM 880 O O . PRO A 1 111 ? 28.245 -26.411 -36.799 1.00 78.31 111 PRO A O 1
ATOM 883 N N . LYS A 1 112 ? 29.332 -25.601 -38.586 1.00 73.50 112 LYS A N 1
ATOM 884 C CA . LYS A 1 112 ? 28.362 -26.146 -39.540 1.00 73.50 112 LYS A CA 1
ATOM 885 C C . LYS A 1 112 ? 28.387 -27.683 -39.467 1.00 73.50 112 LYS A C 1
ATOM 887 O O . LYS A 1 112 ? 29.486 -28.235 -39.372 1.00 73.50 112 LYS A O 1
ATOM 892 N N . PRO A 1 113 ? 27.220 -28.352 -39.512 1.00 65.50 113 PRO A N 1
ATOM 893 C CA . PRO A 1 113 ? 27.148 -29.810 -39.565 1.00 65.50 113 PRO A CA 1
ATOM 894 C C . PRO A 1 113 ? 27.810 -30.385 -40.823 1.00 65.50 113 PRO A C 1
ATOM 896 O O . PRO A 1 113 ? 27.833 -29.686 -41.866 1.00 65.50 113 PRO A O 1
#